Protein AF-A0A352J4G5-F1 (afdb_monomer_lite)

Sequence (73 aa):
LTDDPNNPKKYPIPRGDVLTKIPPRQHALFWADNEPFNGTFHVNFKLDPSKDNYIALYENDGKTLLDEIIIPA

pLDDT: mean 95.23, std 3.4, range [84.19, 98.25]

Radius of gyration: 12.5 Å; chains: 1; bounding box: 26×28×31 Å

Secondary structure (DSSP, 8-state):
-BS-TT-TTSSPPPSS-GGG---TT-----B-BS-GGG-TTB-SSB--TTS-EEEEEE-TTSSSEEEEEEE--

Foldseek 3Di:
DDQDLVCLPQWDQDPPDPQVPADPPGDHAADQCCCPVVDNRDGNHHDDQVAWTKDFHADPVSPRTPDIDIDGD

Structure (mmCIF, N/CA/C/O backbone):
data_AF-A0A352J4G5-F1
#
_entry.id   AF-A0A352J4G5-F1
#
loop_
_atom_site.group_PDB
_atom_site.id
_atom_site.type_symbol
_atom_site.label_atom_id
_atom_site.label_alt_id
_atom_site.label_comp_id
_atom_site.label_asym_id
_atom_site.label_entity_id
_atom_site.label_seq_id
_atom_site.pdbx_PDB_ins_code
_atom_site.Cartn_x
_atom_site.Cartn_y
_atom_site.Cartn_z
_atom_site.occupancy
_atom_site.B_iso_or_equiv
_atom_site.auth_seq_id
_atom_site.auth_comp_id
_atom_site.auth_asym_id
_atom_site.auth_atom_id
_atom_site.pdbx_PDB_model_num
ATOM 1 N N . LEU A 1 1 ? -2.249 1.649 -3.297 1.00 97.06 1 LEU A N 1
ATOM 2 C CA . LEU A 1 1 ? -2.257 1.236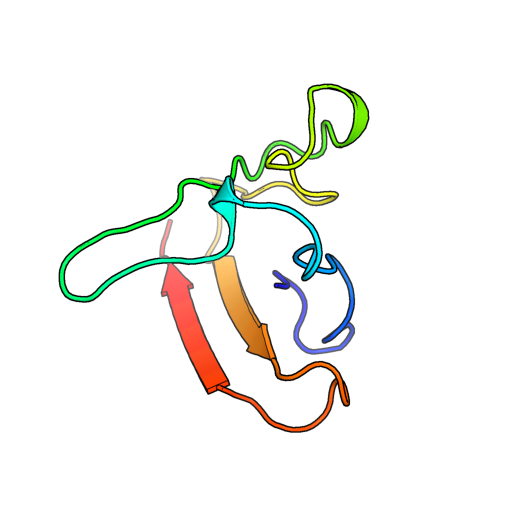 -1.878 1.00 97.06 1 LEU A CA 1
ATOM 3 C C . LEU A 1 1 ? -2.912 2.354 -1.086 1.00 97.06 1 LEU A C 1
ATOM 5 O O . LEU A 1 1 ? -2.577 3.513 -1.316 1.00 97.06 1 LEU A O 1
ATOM 9 N N . THR A 1 2 ? -3.886 2.035 -0.244 1.00 98.19 2 THR A N 1
ATOM 10 C CA . THR A 1 2 ? -4.631 3.036 0.526 1.00 98.19 2 THR A CA 1
ATOM 11 C C . THR A 1 2 ? -5.109 2.461 1.854 1.00 98.19 2 THR A C 1
ATOM 13 O O . THR A 1 2 ? -5.332 1.257 1.952 1.00 98.19 2 THR A O 1
ATOM 16 N N . ASP A 1 3 ? -5.278 3.341 2.833 1.00 97.81 3 ASP A N 1
ATOM 17 C CA . ASP A 1 3 ? -6.008 3.150 4.090 1.00 97.81 3 ASP A CA 1
ATOM 18 C C . ASP A 1 3 ? -7.382 3.857 4.099 1.00 97.81 3 ASP A C 1
ATOM 20 O O . ASP A 1 3 ? -8.096 3.844 5.098 1.00 97.81 3 ASP A O 1
ATOM 24 N N . ASP A 1 4 ? -7.761 4.497 2.989 1.00 97.25 4 ASP A N 1
ATOM 25 C CA . ASP A 1 4 ? -9.014 5.236 2.828 1.00 97.25 4 ASP A CA 1
ATOM 26 C C . ASP A 1 4 ? -9.748 4.757 1.560 1.00 97.25 4 ASP A C 1
ATOM 28 O O . ASP A 1 4 ? -9.247 4.987 0.448 1.00 97.25 4 ASP A O 1
ATOM 32 N N . PRO A 1 5 ? -10.935 4.127 1.685 1.00 94.75 5 PRO A N 1
ATOM 33 C CA . PRO A 1 5 ? -11.706 3.643 0.538 1.00 94.75 5 PRO A CA 1
ATOM 34 C C . PRO A 1 5 ? -12.215 4.783 -0.358 1.00 94.75 5 PRO A C 1
ATOM 36 O O . PRO A 1 5 ? -12.498 4.564 -1.535 1.00 94.75 5 PRO A O 1
ATOM 39 N N . ASN A 1 6 ? -12.288 6.017 0.155 1.00 96.81 6 ASN A N 1
ATOM 40 C CA . ASN A 1 6 ? -12.662 7.193 -0.634 1.00 96.81 6 ASN A CA 1
ATOM 41 C C . ASN A 1 6 ? -11.478 7.777 -1.417 1.00 96.81 6 ASN A C 1
ATOM 43 O O . ASN A 1 6 ? -11.673 8.636 -2.280 1.00 96.81 6 ASN A O 1
ATOM 47 N N . ASN A 1 7 ? -10.256 7.295 -1.163 1.00 97.50 7 ASN A N 1
ATOM 48 C CA . ASN A 1 7 ? -9.057 7.687 -1.892 1.00 97.50 7 ASN A CA 1
ATOM 49 C C . ASN A 1 7 ? -8.270 6.468 -2.423 1.00 97.50 7 ASN A C 1
ATOM 51 O O . ASN A 1 7 ? -7.155 6.196 -1.972 1.00 97.50 7 ASN A O 1
ATOM 55 N N . PRO A 1 8 ? -8.781 5.750 -3.443 1.00 96.88 8 PRO A N 1
ATOM 56 C CA . PRO A 1 8 ? -8.137 4.546 -3.986 1.00 96.88 8 PRO A CA 1
ATOM 57 C C . PRO A 1 8 ? -6.701 4.744 -4.504 1.00 96.88 8 PRO A C 1
ATOM 59 O O . PRO A 1 8 ? -5.926 3.790 -4.600 1.00 96.88 8 PRO A O 1
ATOM 62 N N . LYS A 1 9 ? -6.325 5.985 -4.848 1.00 96.44 9 LYS A N 1
ATOM 63 C CA . LYS A 1 9 ? -5.008 6.346 -5.401 1.00 96.44 9 LYS A CA 1
ATOM 64 C C . LYS A 1 9 ? -4.081 7.027 -4.390 1.00 96.44 9 LYS A C 1
ATOM 66 O O . LYS A 1 9 ? -3.097 7.632 -4.811 1.00 96.44 9 LYS A O 1
ATOM 71 N N . LYS A 1 10 ? -4.370 6.929 -3.084 1.00 97.12 10 LYS A N 1
ATOM 72 C CA . LYS A 1 10 ? -3.633 7.637 -2.024 1.00 97.12 10 LYS A CA 1
ATOM 73 C C . LYS A 1 10 ? -2.120 7.446 -2.122 1.00 97.12 10 LYS A C 1
ATOM 75 O O . LYS A 1 10 ? -1.402 8.440 -2.184 1.00 97.12 10 LYS A O 1
ATOM 80 N N . TYR A 1 11 ? -1.656 6.198 -2.213 1.00 96.56 11 TYR A N 1
ATOM 81 C CA . TYR A 1 11 ? -0.250 5.878 -2.438 1.00 96.56 11 TYR A CA 1
ATOM 82 C C . TYR A 1 11 ? -0.031 5.082 -3.741 1.00 96.56 11 TYR A C 1
ATOM 84 O O . TYR A 1 11 ? -0.500 3.934 -3.849 1.00 96.56 11 TYR A O 1
ATOM 92 N N . PRO A 1 12 ? 0.686 5.647 -4.733 1.00 94.38 12 PRO A N 1
ATOM 93 C CA . PRO A 1 12 ? 1.038 4.944 -5.961 1.00 94.38 12 PRO A CA 1
ATOM 94 C C . PRO A 1 12 ? 2.271 4.051 -5.757 1.00 94.38 12 PRO A C 1
ATOM 96 O O . PRO A 1 12 ? 3.354 4.540 -5.452 1.00 94.38 12 PRO A O 1
ATOM 99 N N . ILE A 1 13 ? 2.134 2.741 -5.994 1.00 93.88 13 ILE A N 1
ATOM 100 C CA . ILE A 1 13 ? 3.284 1.823 -6.025 1.00 93.88 13 ILE A CA 1
ATOM 101 C C . ILE A 1 13 ? 4.042 2.042 -7.351 1.00 93.88 13 ILE A C 1
ATOM 103 O O . ILE A 1 13 ? 3.440 1.881 -8.421 1.00 93.88 13 ILE A O 1
ATOM 107 N N . PRO A 1 14 ? 5.337 2.407 -7.336 1.00 89.38 14 PRO A N 1
ATOM 108 C CA . PRO A 1 14 ? 6.075 2.710 -8.559 1.00 89.38 14 PRO A CA 1
ATOM 109 C C . PRO A 1 14 ? 6.231 1.476 -9.448 1.00 89.38 14 PRO A C 1
ATOM 111 O O . PRO A 1 14 ? 6.739 0.448 -9.017 1.00 89.38 14 PRO A O 1
ATOM 114 N N . ARG A 1 15 ? 5.866 1.585 -10.729 1.00 85.75 15 ARG A N 1
ATOM 115 C CA . ARG A 1 15 ? 6.014 0.487 -11.710 1.00 85.75 15 ARG A CA 1
ATOM 116 C C . ARG A 1 15 ? 7.432 0.337 -12.271 1.00 85.75 15 ARG A C 1
ATOM 118 O O . ARG A 1 15 ? 7.766 -0.702 -12.832 1.00 85.75 15 ARG A O 1
ATOM 125 N N . GLY A 1 16 ? 8.228 1.404 -12.191 1.00 84.19 16 GLY A N 1
ATOM 126 C CA . GLY A 1 16 ? 9.586 1.455 -12.739 1.00 84.19 16 GLY A CA 1
ATOM 127 C C . GLY A 1 16 ? 10.661 0.929 -11.791 1.00 84.19 16 GLY A C 1
ATOM 128 O O . GLY A 1 16 ? 11.777 0.681 -12.239 1.00 84.19 16 GLY A O 1
ATOM 129 N N . ASP A 1 17 ? 10.335 0.752 -10.510 1.00 86.75 17 ASP A N 1
ATOM 130 C CA . ASP A 1 17 ? 11.280 0.238 -9.525 1.00 86.75 17 ASP A CA 1
ATOM 131 C C . ASP A 1 17 ? 11.458 -1.278 -9.710 1.00 86.75 17 ASP A C 1
ATOM 133 O O . ASP A 1 17 ? 10.499 -2.025 -9.906 1.00 86.75 17 ASP A O 1
ATOM 137 N N . VAL A 1 18 ? 12.701 -1.755 -9.680 1.00 86.12 18 VAL A N 1
ATOM 138 C CA . VAL A 1 18 ? 12.988 -3.193 -9.761 1.00 86.12 18 VAL A CA 1
ATOM 139 C C . VAL A 1 18 ? 12.491 -3.932 -8.521 1.00 86.12 18 VAL A C 1
ATOM 141 O O . VAL A 1 18 ? 12.141 -5.104 -8.623 1.00 86.12 18 VAL A O 1
ATOM 144 N N . LEU A 1 19 ? 12.404 -3.246 -7.378 1.00 87.31 19 LEU A N 1
ATOM 145 C CA . LEU A 1 19 ? 11.986 -3.817 -6.100 1.00 87.31 19 LEU A CA 1
ATOM 146 C C . LEU A 1 19 ? 10.466 -4.018 -5.996 1.00 87.31 19 LEU A C 1
ATOM 148 O O . LEU A 1 19 ? 10.008 -4.768 -5.139 1.00 87.31 19 LEU A O 1
ATOM 152 N N . THR A 1 20 ? 9.671 -3.405 -6.878 1.00 89.56 20 THR A N 1
ATOM 153 C CA . THR A 1 20 ? 8.215 -3.635 -6.958 1.00 89.56 20 THR A CA 1
ATOM 154 C C . THR A 1 20 ? 7.840 -4.737 -7.952 1.00 89.56 20 THR A C 1
ATOM 156 O O . THR A 1 20 ? 6.670 -5.111 -8.056 1.00 89.56 20 THR A O 1
ATOM 159 N N . LYS A 1 21 ? 8.819 -5.314 -8.662 1.00 91.75 21 LYS A N 1
ATOM 160 C CA . LYS A 1 21 ? 8.641 -6.534 -9.458 1.00 91.75 21 LYS A CA 1
ATOM 161 C C . LYS A 1 21 ? 8.860 -7.745 -8.559 1.00 91.75 21 LYS A C 1
ATOM 163 O O . LYS A 1 21 ? 9.994 -8.153 -8.335 1.00 91.75 21 LYS A O 1
ATOM 168 N N . ILE A 1 22 ? 7.771 -8.319 -8.059 1.00 91.69 22 ILE A N 1
ATOM 169 C CA . ILE A 1 22 ? 7.800 -9.419 -7.088 1.00 91.69 22 ILE A CA 1
ATOM 170 C C . ILE A 1 22 ? 7.658 -10.766 -7.826 1.00 91.69 22 ILE A C 1
ATOM 172 O O . ILE A 1 22 ? 6.608 -11.021 -8.420 1.00 91.69 22 ILE A O 1
ATOM 176 N N . PRO A 1 23 ? 8.682 -11.643 -7.827 1.00 94.00 23 PRO A N 1
ATOM 177 C CA . PRO A 1 23 ? 8.575 -12.987 -8.394 1.00 94.00 23 PRO A CA 1
ATOM 178 C C . PRO A 1 23 ? 7.623 -13.892 -7.593 1.00 94.00 23 PRO A C 1
ATOM 180 O O . PRO A 1 23 ? 7.291 -13.591 -6.443 1.00 94.00 23 PRO A O 1
ATOM 183 N N . PRO A 1 24 ? 7.232 -15.057 -8.139 1.00 96.94 24 PRO A N 1
ATOM 184 C CA . PRO A 1 24 ? 6.456 -16.038 -7.388 1.00 96.94 24 PRO A CA 1
ATOM 185 C C . PRO A 1 24 ? 7.105 -16.376 -6.035 1.00 96.94 24 PRO A C 1
ATOM 187 O O . PRO A 1 24 ? 8.308 -16.633 -5.966 1.00 96.94 24 PRO A O 1
ATOM 190 N N . ARG A 1 25 ? 6.288 -16.431 -4.973 1.00 95.44 25 ARG A N 1
ATOM 191 C CA . ARG A 1 25 ? 6.697 -16.732 -3.581 1.00 95.44 25 ARG A CA 1
ATOM 192 C C . ARG A 1 25 ? 7.613 -15.686 -2.922 1.00 95.44 25 ARG A C 1
ATOM 194 O O . ARG A 1 25 ? 8.287 -16.009 -1.948 1.00 95.44 25 ARG A O 1
ATOM 201 N N . GLN A 1 26 ? 7.643 -14.457 -3.431 1.00 96.50 26 GLN A N 1
ATOM 202 C CA . GLN A 1 26 ? 8.337 -13.323 -2.812 1.00 96.50 26 GLN A CA 1
ATOM 203 C C . GLN A 1 26 ? 7.334 -12.314 -2.233 1.00 96.50 26 GLN A C 1
ATOM 205 O O . GLN A 1 26 ? 6.127 -12.443 -2.434 1.00 96.50 26 GLN A O 1
ATOM 210 N N . HIS A 1 27 ? 7.836 -11.320 -1.503 1.00 94.31 27 HIS A N 1
ATOM 211 C CA . HIS A 1 27 ? 7.041 -10.240 -0.916 1.00 94.31 27 HIS A CA 1
ATOM 212 C C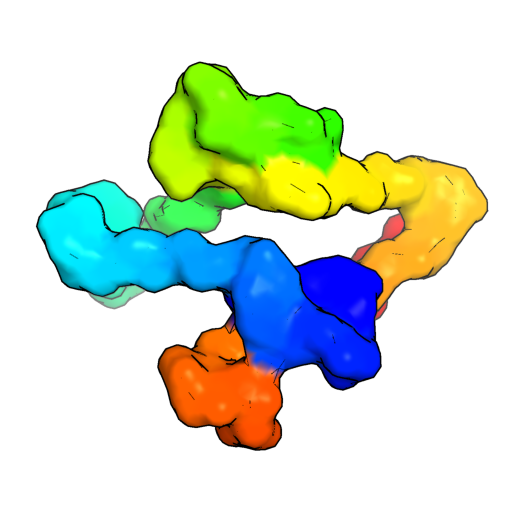 . HIS A 1 27 ? 7.789 -8.904 -1.018 1.00 94.31 27 HIS A C 1
ATOM 214 O O . HIS A 1 27 ? 9.003 -8.882 -1.215 1.00 94.31 27 HIS A O 1
ATOM 220 N N . ALA A 1 28 ? 7.060 -7.799 -0.861 1.00 94.00 28 ALA A N 1
ATOM 221 C CA . ALA A 1 28 ? 7.619 -6.463 -0.669 1.00 94.00 28 ALA A CA 1
ATOM 222 C C . ALA A 1 28 ? 7.084 -5.877 0.643 1.00 94.00 28 ALA A C 1
ATOM 224 O O . ALA A 1 28 ? 5.948 -6.158 1.027 1.00 94.00 28 ALA A O 1
ATOM 225 N N . LEU A 1 29 ? 7.905 -5.076 1.322 1.00 95.06 29 LEU A N 1
ATOM 226 C CA . LEU A 1 29 ? 7.558 -4.427 2.584 1.00 95.06 29 LEU A CA 1
ATOM 227 C C . LEU A 1 29 ? 7.317 -2.938 2.347 1.00 95.06 29 LEU A C 1
ATOM 229 O O . LEU A 1 29 ? 8.176 -2.261 1.789 1.00 95.06 29 LEU A O 1
ATOM 233 N N . PHE A 1 30 ? 6.172 -2.443 2.810 1.00 96.62 30 PHE A N 1
ATOM 234 C CA . PHE A 1 30 ? 5.841 -1.022 2.837 1.00 96.62 30 PHE A CA 1
ATOM 235 C C . PHE A 1 30 ? 5.720 -0.563 4.289 1.00 96.62 30 PHE A C 1
ATOM 237 O O . PHE A 1 30 ? 5.074 -1.231 5.099 1.00 96.62 30 PHE A O 1
ATOM 244 N N . TRP A 1 31 ? 6.317 0.581 4.611 1.00 97.56 31 TRP A N 1
ATOM 245 C CA . TRP A 1 31 ? 6.207 1.207 5.923 1.00 97.56 31 TRP A CA 1
ATOM 246 C C . TRP A 1 31 ? 5.052 2.199 5.919 1.00 97.56 31 TRP A C 1
ATOM 248 O O . TRP A 1 31 ? 5.055 3.175 5.171 1.00 97.56 31 TRP A O 1
ATOM 258 N N . ALA A 1 32 ? 4.055 1.934 6.758 1.00 97.44 32 ALA A N 1
ATOM 259 C CA . ALA A 1 32 ? 2.902 2.801 6.938 1.00 97.44 32 ALA A CA 1
ATOM 260 C C . ALA A 1 32 ? 3.108 3.774 8.101 1.00 97.44 32 ALA A C 1
ATOM 262 O O . ALA A 1 32 ? 2.454 3.676 9.141 1.00 97.44 32 ALA A O 1
ATOM 263 N N . ASP A 1 33 ? 4.071 4.680 7.929 1.00 97.62 33 ASP A N 1
ATOM 264 C CA . ASP A 1 33 ? 4.545 5.629 8.940 1.00 97.62 33 ASP A CA 1
ATOM 265 C C . ASP A 1 33 ? 4.261 7.103 8.610 1.00 97.62 33 ASP A C 1
ATOM 267 O O . ASP A 1 33 ? 4.432 7.950 9.485 1.00 97.62 33 ASP A O 1
ATOM 271 N N . ASN A 1 34 ? 3.749 7.401 7.410 1.00 97.81 34 ASN A N 1
ATOM 272 C CA . ASN A 1 34 ? 3.562 8.753 6.879 1.00 97.81 34 ASN A CA 1
ATOM 273 C C . ASN A 1 34 ? 4.877 9.541 6.701 1.00 97.81 34 ASN A C 1
ATOM 275 O O . ASN A 1 34 ? 4.873 10.770 6.764 1.00 97.81 34 ASN A O 1
ATOM 279 N N . GLU A 1 35 ? 5.984 8.848 6.421 1.00 98.12 35 GLU A N 1
ATOM 280 C CA . GLU A 1 35 ? 7.297 9.454 6.162 1.00 98.12 35 GLU A CA 1
ATOM 281 C C . GLU A 1 35 ? 7.760 9.227 4.706 1.00 98.12 35 GLU A C 1
ATOM 283 O O . GLU A 1 35 ? 8.801 8.612 4.462 1.00 98.12 35 GLU A O 1
ATOM 288 N N . PRO A 1 36 ? 7.031 9.727 3.685 1.00 95.56 36 PRO A N 1
ATOM 289 C CA . PRO A 1 36 ? 7.271 9.384 2.276 1.00 95.56 36 PRO A CA 1
ATOM 290 C C . PRO A 1 36 ? 8.641 9.823 1.731 1.00 95.56 36 PRO A C 1
ATOM 292 O O . PRO A 1 36 ? 9.047 9.391 0.653 1.00 95.56 36 PRO A O 1
ATOM 295 N N . PHE A 1 37 ? 9.369 10.680 2.452 1.00 95.75 37 PHE A N 1
ATOM 296 C CA . PHE A 1 37 ? 10.715 11.122 2.078 1.00 95.75 37 PHE A CA 1
ATOM 297 C C . PHE A 1 37 ? 11.830 10.189 2.577 1.00 95.75 3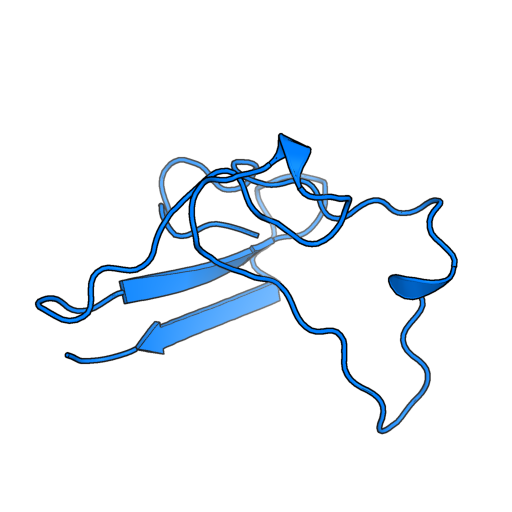7 PHE A C 1
ATOM 299 O O . PHE A 1 37 ? 12.974 10.348 2.153 1.00 95.75 37 PHE A O 1
ATOM 306 N N . ASN A 1 38 ? 11.513 9.190 3.410 1.00 95.62 38 ASN A N 1
ATOM 307 C CA . ASN A 1 38 ? 12.474 8.182 3.874 1.00 95.62 38 ASN A CA 1
ATOM 308 C C . ASN A 1 38 ? 12.778 7.109 2.816 1.00 95.62 38 ASN A C 1
ATOM 310 O O . ASN A 1 38 ? 13.703 6.314 2.977 1.00 95.62 38 ASN A O 1
ATOM 314 N N . GLY A 1 39 ? 12.030 7.097 1.711 1.00 90.62 39 GLY A N 1
ATOM 315 C CA . GLY A 1 39 ? 12.311 6.268 0.548 1.00 90.62 39 GLY A CA 1
ATOM 316 C C . GLY A 1 39 ? 11.053 5.737 -0.125 1.00 90.62 39 GLY A C 1
ATOM 317 O O . GLY A 1 39 ? 9.937 5.889 0.364 1.00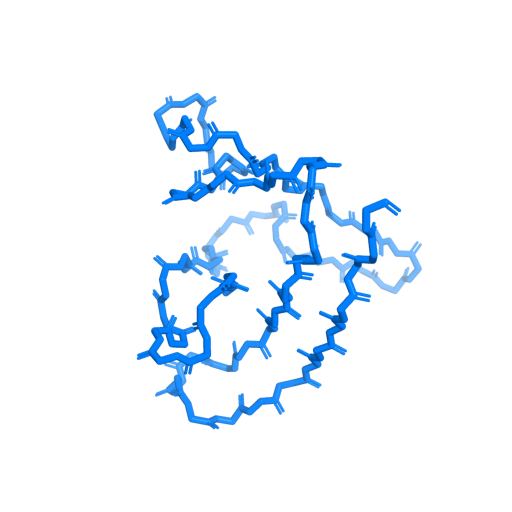 90.62 39 GLY A O 1
ATOM 318 N N . THR A 1 40 ? 11.259 5.046 -1.243 1.00 89.62 40 THR A N 1
ATOM 319 C CA . THR A 1 40 ? 10.210 4.554 -2.148 1.00 89.62 40 THR A CA 1
ATOM 320 C C . THR A 1 40 ? 9.190 3.601 -1.521 1.00 89.62 40 THR A C 1
ATOM 322 O O . THR A 1 40 ? 8.166 3.354 -2.137 1.00 89.62 40 THR A O 1
ATOM 325 N N . PHE A 1 41 ? 9.452 3.038 -0.341 1.00 94.94 41 PHE A N 1
ATOM 326 C CA . PHE A 1 41 ? 8.545 2.101 0.335 1.00 94.94 41 PHE A CA 1
ATOM 327 C C . PHE A 1 41 ? 7.894 2.675 1.597 1.00 94.94 41 PHE A C 1
ATOM 329 O O . PHE A 1 41 ? 7.123 1.978 2.254 1.00 94.94 41 PHE A O 1
ATOM 336 N N . HIS A 1 42 ? 8.170 3.938 1.925 1.00 97.00 42 HIS A N 1
ATOM 337 C CA . HIS A 1 42 ? 7.457 4.659 2.971 1.00 97.00 42 HIS A CA 1
ATOM 338 C C . HIS A 1 42 ? 6.220 5.316 2.361 1.00 97.00 42 HIS A C 1
ATOM 340 O O . HIS A 1 42 ? 6.310 6.065 1.383 1.00 97.00 42 HIS A O 1
ATOM 346 N N . VAL A 1 43 ? 5.045 4.981 2.888 1.00 97.50 43 VAL A N 1
ATOM 347 C CA . VAL A 1 43 ? 3.773 5.460 2.340 1.00 97.50 43 VAL A CA 1
ATOM 348 C C . VAL A 1 43 ? 3.390 6.813 2.935 1.00 97.50 43 VAL A C 1
ATOM 350 O O . VAL A 1 43 ? 3.892 7.235 3.971 1.00 97.50 43 VAL A O 1
ATOM 353 N N . ASN A 1 44 ? 2.462 7.508 2.287 1.00 97.50 44 ASN A N 1
ATOM 354 C CA . ASN A 1 44 ? 1.966 8.825 2.703 1.00 97.50 44 ASN A CA 1
ATOM 355 C C . ASN A 1 44 ? 0.753 8.741 3.649 1.00 97.50 44 ASN A C 1
ATOM 357 O O . ASN A 1 44 ? -0.153 9.577 3.599 1.00 97.50 44 ASN A O 1
ATOM 361 N N . PHE A 1 45 ? 0.695 7.682 4.451 1.00 97.62 45 PHE A N 1
ATOM 362 C CA . PHE A 1 45 ? -0.306 7.490 5.489 1.00 97.62 45 PHE A CA 1
ATOM 363 C C . PHE A 1 45 ? 0.261 6.623 6.611 1.00 97.62 45 PHE A C 1
ATOM 365 O O . PHE A 1 45 ? 1.281 5.953 6.442 1.00 97.62 45 PHE A O 1
ATOM 372 N N . LYS A 1 46 ? -0.401 6.656 7.768 1.00 97.50 46 LYS A N 1
ATOM 373 C CA . LYS A 1 46 ? 0.041 5.967 8.976 1.00 97.50 46 LYS A CA 1
ATOM 374 C C . LYS A 1 46 ? -1.076 5.101 9.540 1.00 97.50 46 LYS A C 1
ATOM 376 O O . LYS A 1 46 ? -2.205 5.571 9.650 1.00 97.50 46 LYS A O 1
ATOM 381 N N . LEU A 1 47 ? -0.732 3.876 9.935 1.00 96.25 47 LEU A N 1
ATOM 382 C CA . LEU A 1 47 ? -1.650 2.998 10.665 1.00 96.25 47 LEU A CA 1
ATOM 383 C C . LEU A 1 47 ? -1.746 3.413 12.126 1.00 96.25 47 LEU A C 1
ATOM 385 O O . LEU A 1 47 ? -0.771 3.852 12.743 1.00 96.25 47 LEU A O 1
ATOM 389 N N . ASP A 1 48 ? -2.933 3.234 12.680 1.00 96.19 48 ASP A N 1
ATOM 390 C CA . ASP A 1 48 ? -3.237 3.574 14.055 1.00 96.19 48 ASP A CA 1
ATOM 391 C C . ASP A 1 48 ? -3.483 2.290 14.854 1.00 96.19 48 ASP A C 1
ATOM 393 O O . ASP A 1 48 ? -4.473 1.605 14.605 1.00 96.19 48 ASP A O 1
ATOM 397 N N . PRO A 1 49 ? -2.612 1.947 15.817 1.00 95.31 49 PRO A N 1
ATOM 398 C CA . PRO A 1 49 ? -2.743 0.717 16.592 1.00 95.31 49 PRO A CA 1
ATOM 399 C C . PRO A 1 49 ? -3.931 0.734 17.565 1.00 95.31 49 PRO A C 1
ATOM 401 O O . PRO A 1 49 ? -4.170 -0.259 18.236 1.00 95.31 49 PRO A O 1
ATOM 404 N N . SER A 1 50 ? -4.644 1.858 17.705 1.00 97.50 50 SER A N 1
ATOM 405 C CA . SER A 1 50 ? -5.792 1.982 18.612 1.00 97.50 50 SER A CA 1
ATOM 406 C C . SER A 1 50 ? -7.152 1.782 17.936 1.00 97.50 50 SER A C 1
ATOM 408 O O . SER A 1 50 ? -8.178 1.814 18.618 1.00 97.50 50 SER A O 1
ATOM 410 N N . LYS A 1 51 ? -7.185 1.585 16.613 1.00 96.25 51 LYS A N 1
ATOM 411 C CA . LYS A 1 51 ? -8.415 1.394 15.833 1.00 96.25 51 LYS A CA 1
ATOM 412 C C . LYS A 1 51 ? -8.213 0.389 14.708 1.00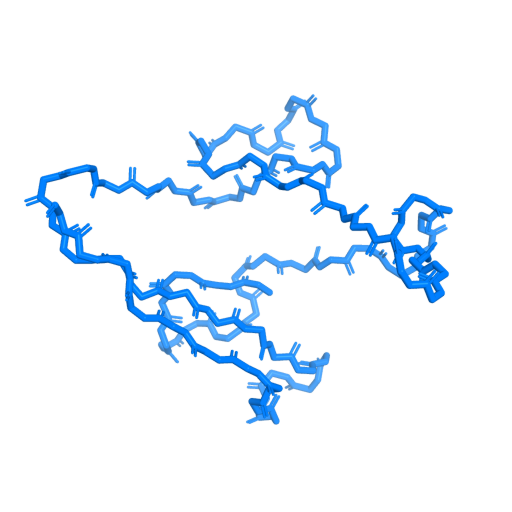 96.25 51 LYS A C 1
ATOM 414 O O . LYS A 1 51 ? -7.092 0.139 14.278 1.00 96.25 51 LYS A O 1
ATOM 419 N N . ASP A 1 52 ? -9.321 -0.107 14.178 1.00 97.19 52 ASP A N 1
ATOM 420 C CA . ASP A 1 52 ? -9.317 -0.923 12.972 1.00 97.19 52 ASP A CA 1
ATOM 421 C C . ASP A 1 52 ? -8.756 -0.125 11.787 1.00 97.19 52 ASP A C 1
ATOM 423 O O . ASP A 1 52 ? -9.150 1.018 11.529 1.00 97.19 52 ASP A O 1
ATOM 427 N N . ASN A 1 53 ? -7.838 -0.743 11.048 1.00 97.69 53 ASN A N 1
ATOM 428 C CA . ASN A 1 53 ? -7.209 -0.152 9.876 1.00 97.69 53 ASN A CA 1
ATOM 429 C C . ASN A 1 53 ? -7.682 -0.882 8.624 1.00 97.69 53 ASN A C 1
ATOM 431 O O . ASN A 1 53 ? -7.346 -2.045 8.402 1.00 97.69 53 ASN A O 1
ATOM 435 N N . TYR A 1 54 ? -8.444 -0.180 7.793 1.00 98.12 54 TYR A N 1
ATOM 436 C CA . TYR A 1 54 ? -8.733 -0.628 6.439 1.00 98.12 54 TYR A CA 1
ATOM 437 C C . TYR A 1 54 ? -7.472 -0.513 5.585 1.00 98.12 54 TYR A C 1
ATOM 439 O O . TYR A 1 54 ? -6.788 0.503 5.664 1.00 98.12 54 TYR A O 1
ATOM 447 N N . ILE A 1 55 ? -7.169 -1.524 4.772 1.00 98.19 55 ILE A N 1
ATOM 448 C CA . ILE A 1 55 ? -6.069 -1.508 3.807 1.00 98.19 55 ILE A CA 1
ATOM 449 C C . ILE A 1 55 ? -6.532 -2.138 2.506 1.00 98.19 55 ILE A C 1
ATOM 451 O O . ILE A 1 55 ? -7.075 -3.240 2.509 1.00 98.19 55 ILE A O 1
ATOM 455 N N . ALA A 1 56 ? -6.260 -1.465 1.389 1.00 98.25 56 ALA A N 1
ATOM 456 C CA . ALA A 1 56 ? -6.630 -1.959 0.072 1.00 98.25 56 ALA A CA 1
ATOM 457 C C . ALA A 1 56 ? -5.576 -1.712 -1.011 1.00 98.25 56 ALA A C 1
ATOM 459 O O . ALA A 1 56 ? -4.836 -0.713 -1.031 1.00 98.25 56 ALA A O 1
ATOM 460 N N . LEU A 1 57 ? -5.560 -2.638 -1.966 1.00 97.81 57 LEU A N 1
ATOM 461 C CA . LEU A 1 57 ? -4.836 -2.555 -3.223 1.00 97.81 57 LEU A CA 1
ATOM 462 C C . LEU A 1 57 ? -5.835 -2.340 -4.357 1.00 97.81 57 LEU A C 1
ATOM 464 O O . LEU A 1 57 ? -6.765 -3.114 -4.549 1.00 97.81 57 LEU A O 1
ATOM 468 N N . TYR A 1 58 ? -5.596 -1.295 -5.140 1.00 97.75 58 TYR A N 1
ATOM 469 C CA . TYR A 1 58 ? -6.346 -0.993 -6.351 1.00 97.75 58 TYR A CA 1
ATOM 470 C C . TYR A 1 58 ? -5.413 -1.046 -7.553 1.00 97.75 58 TYR A C 1
ATOM 472 O O . TYR A 1 58 ? -4.227 -0.710 -7.444 1.00 97.75 58 TYR A O 1
ATOM 480 N N . GLU A 1 59 ? -5.966 -1.392 -8.711 1.00 95.75 59 GLU A N 1
ATOM 481 C CA . GLU A 1 59 ? -5.301 -1.149 -9.985 1.00 95.75 59 GLU A CA 1
ATOM 482 C C . GLU A 1 59 ? -5.064 0.345 -10.223 1.00 95.75 59 GLU A C 1
ATOM 484 O O . GLU A 1 59 ? -5.652 1.231 -9.598 1.00 95.75 59 GLU A O 1
ATOM 489 N N . ASN A 1 60 ? -4.210 0.649 -11.201 1.00 91.44 60 ASN A N 1
ATOM 490 C CA . ASN A 1 60 ? -3.851 2.031 -11.538 1.00 91.44 60 ASN A CA 1
ATOM 491 C C . ASN A 1 60 ? -5.035 2.882 -12.047 1.00 91.44 60 ASN A C 1
ATOM 493 O O . ASN A 1 60 ? -4.966 4.117 -12.068 1.00 91.44 60 ASN A O 1
ATOM 497 N N . ASP A 1 61 ? -6.140 2.248 -12.444 1.00 94.12 61 ASP A N 1
ATOM 498 C CA . ASP A 1 61 ? -7.381 2.952 -12.768 1.00 94.12 61 ASP A CA 1
ATOM 499 C C . ASP A 1 61 ? -8.022 3.618 -11.531 1.00 94.12 61 ASP A C 1
ATOM 501 O O . ASP A 1 61 ? -8.718 4.624 -11.689 1.00 94.12 61 ASP A O 1
ATOM 505 N N . GLY A 1 62 ? -7.689 3.163 -10.314 1.00 93.88 62 GLY A N 1
ATOM 506 C CA . GLY A 1 62 ? -8.264 3.601 -9.038 1.00 93.88 62 GLY A CA 1
ATOM 507 C C . GLY A 1 62 ? -9.734 3.231 -8.871 1.00 93.88 62 GLY A C 1
ATOM 508 O O . GLY A 1 62 ? -10.443 3.908 -8.134 1.00 93.88 62 GLY A O 1
ATOM 509 N N . LYS A 1 63 ? -10.200 2.223 -9.608 1.00 95.62 63 LYS A N 1
ATOM 510 C CA . LYS A 1 63 ? -11.582 1.733 -9.601 1.00 95.62 63 LYS A CA 1
ATOM 511 C C . LYS A 1 63 ? -11.633 0.234 -9.350 1.00 95.62 63 LYS A C 1
ATOM 513 O O . LYS A 1 63 ? -12.482 -0.222 -8.594 1.00 95.62 63 LYS A O 1
ATOM 518 N N . THR A 1 64 ? -10.737 -0.521 -9.976 1.00 97.94 64 THR A N 1
ATOM 519 C CA . THR A 1 64 ? -10.689 -1.972 -9.826 1.00 97.94 64 THR A CA 1
ATOM 520 C C . THR A 1 64 ? -9.987 -2.311 -8.515 1.00 97.94 64 THR A C 1
ATOM 522 O O . THR A 1 64 ? -8.778 -2.111 -8.382 1.00 97.94 64 THR A O 1
ATOM 525 N N . LEU A 1 65 ? -10.761 -2.786 -7.538 1.00 97.81 65 LEU A N 1
ATOM 526 C CA . LEU A 1 65 ? -10.244 -3.331 -6.287 1.00 97.81 65 LEU A CA 1
ATOM 527 C C . LEU A 1 65 ? -9.581 -4.683 -6.572 1.00 97.81 65 LEU A C 1
ATOM 529 O O . LEU A 1 65 ? -10.208 -5.564 -7.158 1.00 97.81 65 LEU A O 1
ATOM 533 N N . LEU A 1 66 ? -8.315 -4.825 -6.186 1.00 97.56 66 LEU A N 1
ATOM 534 C CA . LEU A 1 66 ? -7.560 -6.070 -6.319 1.00 97.56 66 LEU A CA 1
ATOM 535 C C . LEU A 1 66 ? -7.687 -6.932 -5.067 1.00 97.56 66 LEU A C 1
ATOM 537 O O . LEU A 1 66 ? -7.926 -8.130 -5.178 1.00 97.56 66 LEU A O 1
ATOM 541 N N . ASP A 1 67 ? -7.498 -6.316 -3.900 1.00 98.12 67 ASP A N 1
ATOM 542 C CA . ASP A 1 67 ? -7.566 -6.981 -2.600 1.00 98.12 67 ASP A CA 1
ATOM 543 C C . ASP A 1 67 ? -7.800 -5.953 -1.486 1.00 98.12 67 ASP A C 1
ATOM 545 O O . ASP A 1 67 ? -7.390 -4.792 -1.614 1.00 98.12 67 ASP A O 1
ATOM 549 N N . GLU A 1 68 ? -8.427 -6.377 -0.393 1.00 98.12 68 GLU A N 1
ATOM 550 C CA . GLU A 1 68 ? -8.641 -5.559 0.801 1.00 98.12 68 GLU A CA 1
ATOM 551 C C . GLU A 1 68 ? -8.666 -6.388 2.084 1.00 98.12 68 GLU A C 1
ATOM 553 O O . GLU A 1 68 ? -9.040 -7.559 2.105 1.00 98.12 68 GLU A O 1
ATOM 558 N N . ILE A 1 69 ? -8.295 -5.744 3.187 1.00 98.19 69 ILE A N 1
ATOM 559 C CA . ILE A 1 69 ? -8.350 -6.324 4.522 1.00 98.19 69 ILE A CA 1
ATOM 560 C C . ILE A 1 69 ? -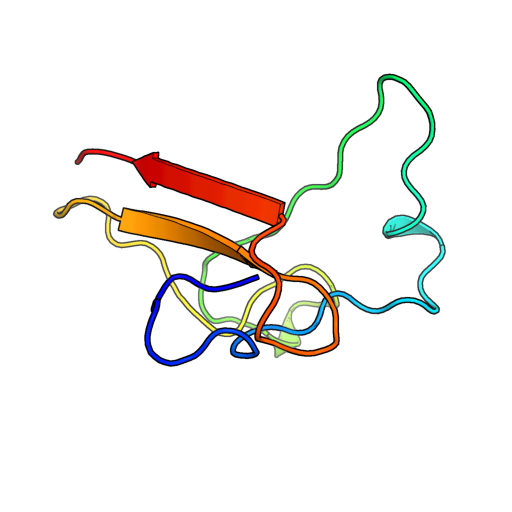8.621 -5.240 5.566 1.00 98.19 69 ILE A C 1
ATOM 562 O O . ILE A 1 69 ? -8.259 -4.076 5.393 1.00 98.19 69 ILE A O 1
ATOM 566 N N . ILE A 1 70 ? -9.238 -5.639 6.676 1.00 98.06 70 ILE A N 1
ATOM 567 C CA . ILE A 1 70 ? -9.310 -4.837 7.897 1.00 98.06 70 ILE A CA 1
ATOM 568 C C . ILE A 1 70 ? -8.393 -5.487 8.928 1.00 98.06 70 ILE A C 1
ATOM 570 O O . ILE A 1 70 ? -8.551 -6.664 9.254 1.00 98.06 70 ILE A O 1
ATOM 574 N N . ILE A 1 71 ? -7.428 -4.720 9.425 1.00 95.88 71 ILE A N 1
ATOM 575 C CA . ILE A 1 71 ? -6.532 -5.129 10.505 1.00 95.88 71 ILE A CA 1
ATOM 576 C C . ILE A 1 71 ? -7.125 -4.591 11.811 1.00 95.88 71 ILE A C 1
ATOM 578 O O . ILE A 1 71 ? -7.195 -3.366 11.951 1.00 95.88 71 ILE A O 1
ATOM 582 N N . PRO A 1 72 ? -7.574 -5.455 12.739 1.00 95.19 72 PRO A N 1
ATOM 583 C CA . PRO A 1 72 ? -8.126 -5.004 14.011 1.00 95.19 72 PRO A CA 1
ATOM 584 C C . PRO A 1 72 ? -7.040 -4.396 14.906 1.00 95.19 72 PRO A C 1
ATOM 586 O O . PRO A 1 72 ? -5.854 -4.694 14.732 1.00 95.19 72 PRO A O 1
ATOM 589 N N . ALA A 1 73 ? -7.466 -3.560 15.854 1.00 89.56 73 ALA A N 1
ATOM 590 C CA . ALA A 1 73 ? -6.615 -3.078 16.946 1.00 89.56 73 ALA A CA 1
ATOM 591 C C . ALA A 1 73 ? -6.158 -4.209 17.889 1.00 89.56 73 ALA A C 1
ATOM 593 O O . ALA A 1 73 ? -6.946 -5.159 18.116 1.00 89.56 73 ALA A O 1
#